Protein AF-A0A151EXS7-F1 (afdb_monomer_lite)

Radius of gyration: 15.19 Å; chains: 1; bounding box: 30×29×41 Å

Secondary structure (DSSP, 8-state):
-HHHHHHHHHHHHHHHHHHHHHHTTS--SHHHHHHHHHHHHHHHHHHHHHHHHHHHHHHH-PPTTHHHHHHHHHHHHHHHHHHHHHHHT-

Foldseek 3Di:
DLVVVVVVLVVVLVVVVVVLVVCQVVQPDPVSNLVNLLVVLLVQQLSVQLVVQSCCVPPVVDDPPSSVVRSVVRSVRSNVVSVVVVVVVD

Sequence (90 aa):
MIWIILAVVLVFVIAGLVLFWKNRTKVESKEAKDVARWSIGMAIGGITGVVIGIILVEFAGYSYPFPAILWMLGMAAGQVGGVLYSKYKK

Structure (mmCIF, N/CA/C/O backbone):
data_AF-A0A151EXS7-F1
#
_entry.id   AF-A0A151EXS7-F1
#
loop_
_atom_site.group_PDB
_atom_site.id
_atom_site.type_symbol
_atom_site.label_atom_id
_atom_site.label_alt_id
_atom_site.label_comp_id
_atom_site.label_asym_id
_atom_site.label_entity_id
_atom_site.label_seq_id
_atom_site.pdbx_PDB_ins_code
_atom_site.Cartn_x
_atom_site.Cartn_y
_atom_site.Cartn_z
_atom_site.occupancy
_atom_site.B_iso_or_equiv
_atom_site.auth_seq_id
_atom_site.auth_comp_id
_atom_site.auth_asym_id
_atom_site.auth_atom_id
_atom_site.pdbx_PDB_model_num
ATOM 1 N N . MET A 1 1 ? 7.143 -15.563 -18.261 1.00 59.47 1 MET A N 1
ATOM 2 C CA . MET A 1 1 ? 7.547 -15.208 -16.879 1.00 59.47 1 MET A CA 1
ATOM 3 C C . MET A 1 1 ? 6.672 -14.115 -16.273 1.00 59.47 1 MET A C 1
ATOM 5 O O . MET A 1 1 ? 6.165 -14.331 -15.184 1.00 59.47 1 MET A O 1
ATOM 9 N N . ILE A 1 2 ? 6.411 -13.005 -16.971 1.00 63.19 2 ILE A N 1
ATOM 10 C CA . ILE A 1 2 ? 5.620 -11.877 -16.439 1.00 63.19 2 ILE A CA 1
ATOM 11 C C . ILE A 1 2 ? 4.192 -12.251 -15.989 1.00 63.19 2 ILE A C 1
ATOM 13 O O . ILE A 1 2 ? 3.749 -11.865 -14.913 1.00 63.19 2 ILE A O 1
ATOM 17 N N . TRP A 1 3 ? 3.516 -13.120 -16.747 1.00 69.19 3 TRP A N 1
ATOM 18 C CA . TRP A 1 3 ? 2.186 -13.640 -16.410 1.00 69.19 3 TRP A CA 1
ATOM 19 C C . TRP A 1 3 ? 2.167 -14.470 -15.123 1.00 69.19 3 TRP A C 1
ATOM 21 O O . TRP A 1 3 ? 1.178 -14.457 -14.399 1.00 69.19 3 TRP A O 1
ATOM 31 N N . ILE A 1 4 ? 3.273 -15.152 -14.811 1.00 72.44 4 ILE A N 1
ATOM 32 C CA . ILE A 1 4 ? 3.415 -15.938 -13.580 1.00 72.44 4 ILE A CA 1
ATOM 33 C C . ILE A 1 4 ? 3.577 -14.994 -12.385 1.00 72.44 4 ILE A C 1
ATOM 35 O O . ILE A 1 4 ? 2.930 -15.195 -11.365 1.00 72.44 4 ILE A O 1
ATOM 39 N N . ILE A 1 5 ? 4.377 -13.931 -12.524 1.00 67.25 5 ILE A N 1
ATOM 40 C CA . ILE A 1 5 ? 4.565 -12.920 -11.470 1.00 67.25 5 ILE A CA 1
ATOM 41 C C . ILE A 1 5 ? 3.236 -12.218 -11.166 1.00 67.25 5 ILE A C 1
ATOM 43 O O . ILE A 1 5 ? 2.843 -12.124 -10.005 1.00 67.25 5 ILE A O 1
ATOM 47 N N . LEU A 1 6 ? 2.502 -11.800 -12.202 1.00 67.50 6 LEU A N 1
ATOM 48 C CA . LEU A 1 6 ? 1.181 -11.191 -12.040 1.00 67.50 6 LEU A CA 1
ATOM 49 C C . LEU A 1 6 ? 0.178 -12.152 -11.395 1.00 67.50 6 LEU A C 1
ATOM 51 O O . LEU A 1 6 ? -0.547 -11.744 -10.491 1.00 67.50 6 LEU A O 1
ATOM 55 N N . ALA A 1 7 ? 0.166 -13.426 -11.797 1.00 69.88 7 ALA A N 1
ATOM 56 C CA . ALA A 1 7 ? -0.699 -14.435 -11.191 1.00 69.88 7 ALA A CA 1
ATOM 57 C C . ALA A 1 7 ? -0.383 -14.644 -9.701 1.00 69.88 7 ALA A C 1
ATOM 59 O O . ALA A 1 7 ? -1.299 -14.694 -8.885 1.00 69.88 7 ALA A O 1
ATOM 60 N N . VAL A 1 8 ? 0.898 -14.697 -9.325 1.00 71.25 8 VAL A N 1
ATOM 61 C CA . VAL A 1 8 ? 1.323 -14.827 -7.923 1.00 71.25 8 VAL A CA 1
ATOM 62 C C . VAL A 1 8 ? 0.888 -13.608 -7.105 1.00 71.25 8 VAL A C 1
ATOM 64 O O . VAL A 1 8 ? 0.294 -13.775 -6.040 1.00 71.25 8 VAL A O 1
ATOM 67 N N . VAL A 1 9 ? 1.098 -12.388 -7.611 1.00 71.94 9 VAL A N 1
ATOM 68 C CA . VAL A 1 9 ? 0.638 -11.153 -6.948 1.00 71.94 9 VAL A CA 1
ATOM 69 C C . VAL A 1 9 ? -0.881 -11.165 -6.771 1.00 71.94 9 VAL A C 1
ATOM 71 O O . VAL A 1 9 ? -1.372 -10.876 -5.680 1.00 71.94 9 VAL A O 1
ATOM 74 N N . LEU A 1 10 ? -1.631 -11.561 -7.803 1.00 76.06 10 LEU A N 1
ATOM 75 C CA . LEU A 1 10 ? -3.090 -11.641 -7.746 1.00 76.06 10 LEU A CA 1
ATOM 76 C C . LEU A 1 10 ? -3.561 -12.640 -6.678 1.00 76.06 10 LEU A C 1
ATOM 78 O O . LEU A 1 10 ? -4.464 -12.333 -5.902 1.00 76.06 10 LEU A O 1
ATOM 82 N N . VAL A 1 11 ? -2.917 -13.809 -6.593 1.00 75.06 11 VAL A N 1
ATOM 83 C CA . VAL A 1 11 ? -3.213 -14.830 -5.578 1.00 75.06 11 VAL A CA 1
ATOM 84 C C . VAL A 1 11 ? -2.959 -14.294 -4.169 1.00 75.06 11 VAL A C 1
ATOM 86 O O . VAL A 1 11 ? -3.808 -14.478 -3.298 1.00 75.06 11 VAL A O 1
ATOM 89 N N . PHE A 1 12 ? -1.855 -13.575 -3.936 1.00 73.19 12 PHE A N 1
ATOM 90 C CA . PHE A 1 12 ? -1.576 -12.958 -2.633 1.00 73.19 12 PHE A CA 1
ATOM 91 C C . PHE A 1 12 ? -2.589 -11.869 -2.261 1.00 73.19 12 PHE A C 1
ATOM 93 O O . PHE A 1 12 ? -3.036 -11.817 -1.114 1.00 73.19 12 PHE A O 1
ATOM 100 N N . VAL A 1 13 ? -3.003 -11.034 -3.220 1.00 74.69 13 VAL A N 1
ATOM 101 C CA . VAL A 1 13 ? -4.032 -10.003 -3.002 1.00 74.69 13 VAL A CA 1
ATOM 102 C C . VAL A 1 13 ? -5.380 -10.640 -2.654 1.00 74.69 13 VAL A C 1
ATOM 104 O O . VAL A 1 13 ? -6.018 -10.237 -1.681 1.00 74.69 13 VAL A O 1
ATOM 107 N N . ILE A 1 14 ? -5.796 -11.671 -3.395 1.00 76.06 14 ILE A N 1
ATOM 108 C CA . ILE A 1 14 ? -7.054 -12.391 -3.149 1.00 76.06 14 ILE A CA 1
ATOM 109 C C . ILE A 1 14 ? -7.005 -13.117 -1.800 1.00 76.06 14 ILE A C 1
ATOM 111 O O . ILE A 1 14 ? -7.939 -12.995 -1.010 1.00 76.06 14 ILE A O 1
ATOM 115 N N . ALA A 1 15 ? -5.914 -13.819 -1.488 1.00 72.00 15 ALA A N 1
ATOM 116 C CA . ALA A 1 15 ? -5.742 -14.497 -0.204 1.00 72.00 15 ALA A CA 1
ATOM 117 C C . ALA A 1 15 ? -5.776 -13.508 0.975 1.00 72.00 15 ALA A C 1
ATOM 119 O O . ALA A 1 15 ? -6.442 -13.767 1.981 1.00 72.00 15 ALA A O 1
ATOM 120 N N . GLY A 1 16 ? -5.126 -12.348 0.829 1.00 71.44 16 GLY A N 1
ATOM 121 C CA . GLY A 1 16 ? -5.172 -11.262 1.806 1.00 71.44 16 GLY A CA 1
ATOM 122 C C . GLY A 1 16 ? -6.588 -10.726 2.018 1.00 71.44 16 GLY A C 1
ATOM 123 O O . GLY A 1 16 ? -7.031 -10.599 3.160 1.00 71.44 16 GLY A O 1
ATOM 124 N N . LEU A 1 17 ? -7.337 -10.493 0.935 1.00 73.00 17 LEU A N 1
ATOM 125 C CA . LEU A 1 17 ? -8.739 -10.066 0.992 1.00 73.00 17 LEU A CA 1
ATOM 126 C C . LEU A 1 17 ? -9.641 -11.109 1.666 1.00 73.00 17 LEU A C 1
ATOM 128 O O . LEU A 1 17 ? -10.476 -10.743 2.493 1.00 73.00 17 LEU A O 1
ATOM 132 N N . VAL A 1 18 ? -9.461 -12.399 1.370 1.00 76.81 18 VAL A N 1
ATOM 133 C CA . VAL A 1 18 ? -10.251 -13.496 1.956 1.00 76.81 18 VAL A CA 1
ATOM 134 C C . VAL A 1 18 ? -9.992 -13.635 3.458 1.00 76.81 18 VAL A C 1
ATOM 136 O O . VAL A 1 18 ? -10.939 -13.681 4.248 1.00 76.81 18 VAL A O 1
ATOM 139 N N . LEU A 1 19 ? -8.722 -13.659 3.879 1.00 72.12 19 LEU A N 1
ATOM 140 C CA . LEU A 1 19 ? -8.354 -13.712 5.299 1.00 72.12 19 LEU A CA 1
ATOM 141 C C . LEU A 1 19 ? -8.861 -12.480 6.053 1.00 72.12 19 LEU A C 1
ATOM 143 O O . LEU A 1 19 ? -9.370 -12.592 7.171 1.00 72.12 19 LEU A O 1
ATOM 147 N N . PHE A 1 20 ? -8.787 -11.312 5.417 1.00 67.31 20 PHE A N 1
ATOM 148 C CA . PHE A 1 20 ? -9.320 -10.073 5.959 1.00 67.31 20 PHE A CA 1
ATOM 149 C C . PHE A 1 20 ? -10.841 -10.137 6.175 1.00 67.31 20 PHE A C 1
ATOM 151 O O . PHE A 1 20 ? -11.338 -9.808 7.257 1.00 67.31 20 PHE A O 1
ATOM 158 N N . TRP A 1 21 ? -11.591 -10.609 5.176 1.00 71.69 21 TRP A N 1
ATOM 159 C CA . TRP A 1 21 ? -13.049 -10.713 5.255 1.00 71.69 21 TRP A CA 1
ATOM 160 C C . TRP A 1 21 ? -13.510 -11.702 6.329 1.00 71.69 21 TRP A C 1
ATOM 162 O O . TRP A 1 21 ? -14.528 -11.476 6.978 1.00 71.69 21 TRP A O 1
ATOM 172 N N . LYS A 1 22 ? -12.720 -12.749 6.581 1.00 70.88 22 LYS A N 1
ATOM 173 C CA . LYS A 1 22 ? -12.973 -13.728 7.643 1.00 70.88 22 LYS A CA 1
ATOM 174 C C . LYS A 1 22 ? -12.703 -13.180 9.053 1.00 70.88 22 LYS A C 1
ATOM 176 O O . LYS A 1 22 ? -13.376 -13.590 9.995 1.00 70.88 22 LYS A O 1
ATOM 181 N N . ASN A 1 23 ? -11.746 -12.260 9.212 1.00 63.91 23 ASN A N 1
ATOM 182 C CA . ASN A 1 23 ? -11.310 -11.771 10.528 1.00 63.91 23 ASN A CA 1
ATOM 183 C C . ASN A 1 23 ? -11.927 -10.430 10.965 1.00 63.91 23 ASN A C 1
ATOM 185 O O . ASN A 1 23 ? -11.909 -10.123 12.157 1.00 63.91 23 ASN A O 1
ATOM 189 N N . ARG A 1 24 ? -12.525 -9.644 10.057 1.00 60.03 24 ARG A N 1
ATOM 190 C CA . ARG A 1 24 ? -13.154 -8.342 10.387 1.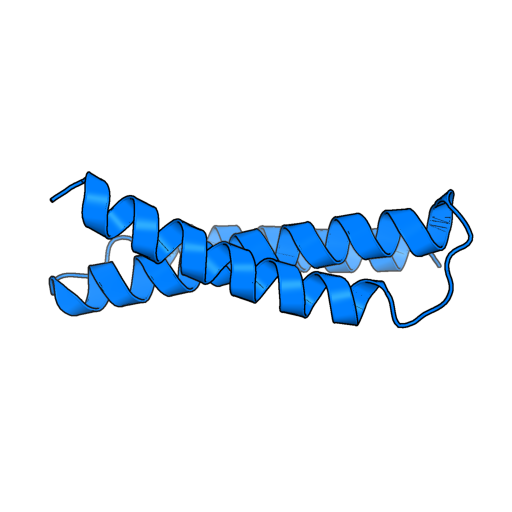00 60.03 24 ARG A CA 1
ATOM 191 C C . ARG A 1 24 ? -14.298 -8.416 11.412 1.00 60.03 24 ARG A C 1
ATOM 193 O O . ARG A 1 24 ? -14.635 -7.398 12.008 1.00 60.03 24 ARG A O 1
ATOM 200 N N . THR A 1 25 ? -14.908 -9.585 11.609 1.00 57.72 25 THR A N 1
ATOM 201 C CA . THR A 1 25 ? -16.041 -9.808 12.526 1.00 57.72 25 THR A CA 1
ATOM 202 C C . THR A 1 25 ? -15.632 -10.165 13.956 1.00 57.72 25 THR A C 1
ATOM 204 O O . THR A 1 25 ? -16.488 -10.142 14.831 1.00 57.72 25 THR A O 1
ATOM 207 N N . LYS A 1 26 ? -14.349 -10.449 14.231 1.00 58.22 26 LYS A N 1
ATOM 208 C CA . LYS A 1 26 ? -13.875 -10.892 15.561 1.00 58.22 26 LYS A CA 1
ATOM 209 C C . LYS A 1 26 ? -13.348 -9.774 16.470 1.00 58.22 26 LYS A C 1
ATOM 211 O O . LYS A 1 26 ? -12.788 -10.048 17.525 1.00 58.22 26 LYS A O 1
ATOM 216 N N . VAL A 1 27 ? -13.467 -8.516 16.057 1.00 60.31 27 VAL A N 1
ATOM 217 C CA . VAL A 1 27 ? -12.805 -7.397 16.737 1.00 60.31 27 VAL A CA 1
ATOM 218 C C . VAL A 1 27 ? -13.788 -6.688 17.675 1.00 60.31 27 VAL A C 1
ATOM 220 O O . VAL A 1 27 ? -14.541 -5.814 17.243 1.00 60.31 27 VAL A O 1
ATOM 223 N N . GLU A 1 28 ? -13.801 -7.081 18.951 1.00 59.81 28 GLU A N 1
ATOM 224 C CA . GLU A 1 28 ? -14.738 -6.556 19.961 1.00 59.81 28 GLU A CA 1
ATOM 225 C C . GLU A 1 28 ? -14.276 -5.242 20.616 1.00 59.81 28 GLU A C 1
ATOM 227 O O . GLU A 1 28 ? -15.114 -4.402 20.945 1.00 59.81 28 GLU A O 1
ATOM 232 N N . SER A 1 29 ? -12.965 -4.988 20.736 1.00 71.31 29 SER A N 1
ATOM 233 C CA . SER A 1 29 ? -12.458 -3.767 21.383 1.00 71.31 29 SER A CA 1
ATOM 234 C C . SER A 1 29 ? -12.303 -2.584 20.414 1.00 71.31 29 SER A C 1
ATOM 236 O O . SER A 1 29 ? -11.976 -2.738 19.233 1.00 71.31 29 SER A O 1
ATOM 238 N N . LYS A 1 30 ? -12.540 -1.364 20.919 1.00 69.81 30 LYS A N 1
ATOM 239 C CA . LYS A 1 30 ? -12.399 -0.103 20.162 1.00 69.81 30 LYS A CA 1
ATOM 240 C C . LYS A 1 30 ? -10.970 0.080 19.630 1.00 69.81 30 LYS A C 1
ATOM 242 O O . LYS A 1 30 ? -10.798 0.432 18.468 1.00 69.81 30 LYS A O 1
ATOM 247 N N . GLU A 1 31 ? -9.972 -0.241 20.450 1.00 69.00 31 GLU A N 1
ATOM 248 C CA . GLU A 1 31 ? -8.553 -0.184 20.080 1.00 69.00 31 GLU A CA 1
ATOM 249 C C . GLU A 1 31 ? -8.210 -1.178 18.971 1.00 69.00 31 GLU A C 1
ATOM 251 O O . GLU A 1 31 ? -7.558 -0.819 17.993 1.00 69.00 31 GLU A O 1
ATOM 256 N N . ALA A 1 32 ? -8.718 -2.409 19.051 1.00 70.38 32 ALA A N 1
ATOM 257 C CA . ALA A 1 32 ? -8.454 -3.402 18.023 1.00 70.38 32 ALA A CA 1
ATOM 258 C C . ALA A 1 32 ? -9.128 -3.035 16.687 1.00 70.38 32 ALA A C 1
ATOM 260 O O . ALA A 1 32 ? -8.585 -3.334 15.624 1.00 70.38 32 ALA A O 1
ATOM 261 N N . LYS A 1 33 ? -10.271 -2.328 16.706 1.00 70.88 33 LYS A N 1
ATOM 262 C CA . LYS A 1 33 ? -10.889 -1.781 15.483 1.00 70.88 33 LYS A CA 1
ATOM 263 C C . LYS A 1 33 ? -10.034 -0.685 14.850 1.00 70.88 33 LYS A C 1
ATOM 265 O O . LYS A 1 33 ? -9.955 -0.627 13.623 1.00 70.88 33 LYS A O 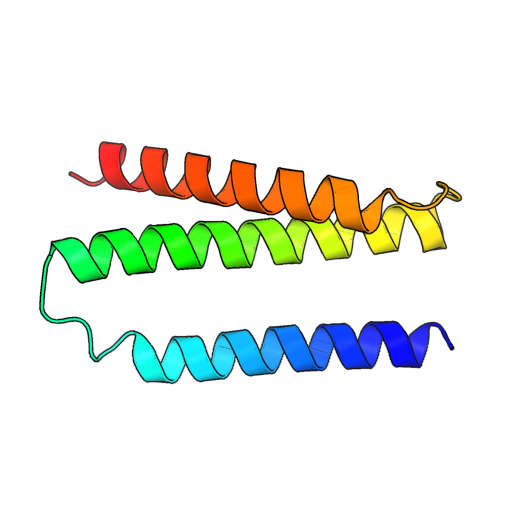1
ATOM 270 N N . ASP A 1 34 ? -9.387 0.153 15.653 1.00 71.31 34 ASP A N 1
ATOM 271 C CA . ASP A 1 34 ? -8.504 1.208 15.151 1.00 71.31 34 ASP A CA 1
ATOM 272 C C . ASP A 1 34 ? -7.197 0.631 14.582 1.00 71.31 34 ASP A C 1
ATOM 274 O O . ASP A 1 34 ? -6.812 0.991 13.466 1.00 71.31 34 ASP A O 1
ATOM 278 N N . VAL A 1 35 ? -6.590 -0.354 15.253 1.00 74.38 35 VAL A N 1
ATOM 279 C CA . VAL A 1 35 ? -5.426 -1.097 14.728 1.00 74.38 35 VAL A CA 1
ATOM 280 C C . VAL A 1 35 ? -5.782 -1.855 13.446 1.00 74.38 35 VAL A C 1
ATOM 282 O O . VAL A 1 35 ? -5.014 -1.842 12.479 1.00 74.38 35 VAL A O 1
ATOM 285 N N . ALA A 1 36 ? -6.969 -2.467 13.387 1.00 76.00 36 ALA A N 1
ATOM 286 C CA . ALA A 1 36 ? -7.448 -3.138 12.182 1.00 76.00 36 ALA A CA 1
ATOM 287 C C . ALA A 1 36 ? -7.605 -2.147 11.018 1.00 76.00 36 ALA A C 1
ATOM 289 O O . ALA A 1 36 ? -7.151 -2.432 9.915 1.00 76.00 36 ALA A O 1
ATOM 2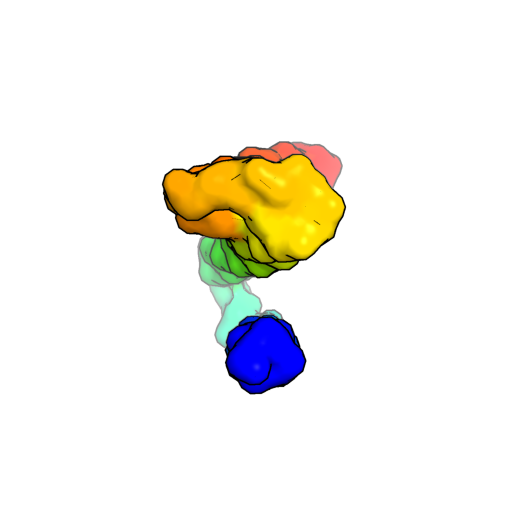90 N N . ARG A 1 37 ? -8.174 -0.957 11.252 1.00 72.75 37 ARG A N 1
ATOM 291 C CA . ARG A 1 37 ? -8.300 0.104 10.233 1.00 7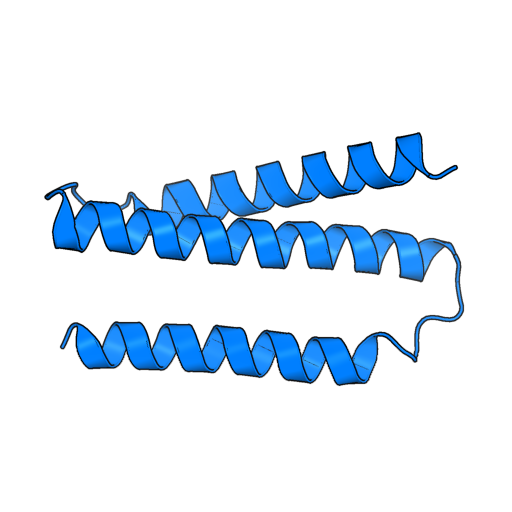2.75 37 ARG A CA 1
ATOM 292 C C . ARG A 1 37 ? -6.953 0.582 9.705 1.00 72.75 37 ARG A C 1
ATOM 294 O O . ARG A 1 37 ? -6.806 0.726 8.494 1.00 72.75 37 ARG A O 1
ATOM 301 N N . TRP A 1 38 ? -5.974 0.782 10.582 1.00 74.62 38 TRP A N 1
ATOM 302 C CA . TRP A 1 38 ? -4.608 1.129 10.181 1.00 74.62 38 TRP A CA 1
ATOM 303 C C . TRP A 1 38 ? -3.962 0.035 9.336 1.00 74.62 38 TRP A C 1
ATOM 305 O O . TRP A 1 38 ? -3.376 0.320 8.293 1.00 74.62 38 TRP A O 1
ATOM 315 N N . SER A 1 39 ? -4.115 -1.219 9.759 1.00 77.25 39 SER A N 1
ATOM 316 C CA . SER A 1 39 ? -3.588 -2.386 9.044 1.00 77.25 39 SER A CA 1
ATOM 317 C C . SER A 1 39 ? -4.221 -2.540 7.660 1.00 77.25 39 SER A C 1
ATOM 319 O O . SER A 1 39 ? -3.528 -2.850 6.695 1.00 77.25 39 SER A O 1
ATOM 321 N N . ILE A 1 40 ? -5.520 -2.251 7.533 1.00 78.88 40 ILE A N 1
ATOM 322 C CA . ILE A 1 40 ? -6.221 -2.226 6.242 1.00 78.88 40 ILE A CA 1
ATOM 323 C C . ILE A 1 40 ? -5.667 -1.120 5.347 1.00 78.88 40 ILE A C 1
ATOM 325 O O . ILE A 1 40 ? -5.376 -1.375 4.182 1.00 78.88 40 ILE A O 1
ATOM 329 N N . GLY A 1 41 ? -5.510 0.092 5.887 1.00 78.56 41 GLY A N 1
ATOM 330 C CA . GLY A 1 41 ? -4.947 1.224 5.154 1.00 78.56 41 GLY A CA 1
ATOM 331 C C . GLY A 1 41 ? -3.567 0.890 4.594 1.00 78.56 41 GLY A C 1
ATOM 332 O O . GLY A 1 41 ? -3.357 1.003 3.389 1.00 78.56 41 GLY A O 1
ATOM 333 N N . MET A 1 42 ? -2.668 0.380 5.443 1.00 82.69 42 MET A N 1
ATOM 334 C CA . MET A 1 42 ? -1.351 -0.126 5.036 1.00 82.69 42 MET A CA 1
ATOM 335 C C . MET A 1 42 ? -1.439 -1.163 3.924 1.00 82.69 42 MET A C 1
ATOM 337 O O . MET A 1 42 ? -0.746 -1.032 2.921 1.00 82.69 42 MET A O 1
ATOM 341 N N . ALA A 1 43 ? -2.276 -2.189 4.094 1.00 80.69 43 ALA A N 1
ATOM 342 C CA . ALA A 1 43 ? -2.377 -3.281 3.136 1.00 80.69 43 ALA A CA 1
ATOM 343 C C . ALA A 1 43 ? -2.855 -2.782 1.765 1.00 80.69 43 ALA A C 1
ATOM 345 O O . ALA A 1 43 ? -2.224 -3.077 0.752 1.00 80.69 43 ALA A O 1
ATOM 346 N N . ILE A 1 44 ? -3.922 -1.977 1.730 1.00 82.44 44 ILE A N 1
ATOM 347 C CA . ILE A 1 44 ? -4.463 -1.404 0.489 1.00 82.44 44 ILE A CA 1
ATOM 348 C C . ILE A 1 44 ? -3.430 -0.493 -0.172 1.00 82.44 44 ILE A C 1
ATOM 350 O O . ILE A 1 44 ? -3.176 -0.609 -1.372 1.00 82.44 44 ILE A O 1
ATOM 354 N N . GLY A 1 45 ? -2.820 0.398 0.608 1.00 83.06 45 GLY A N 1
ATOM 355 C CA . GLY A 1 45 ? -1.818 1.323 0.106 1.00 83.06 45 GLY A CA 1
ATOM 356 C C . GLY A 1 45 ? -0.599 0.590 -0.450 1.00 83.06 45 GLY A C 1
ATOM 357 O O . GLY A 1 45 ? -0.174 0.868 -1.568 1.00 83.06 45 GLY A O 1
ATOM 358 N N . GLY A 1 46 ? -0.088 -0.407 0.273 1.00 83.81 46 GLY A N 1
ATOM 359 C CA . GLY A 1 46 ? 1.033 -1.236 -0.160 1.00 83.81 46 GLY A CA 1
ATOM 360 C C . GLY A 1 46 ? 0.737 -1.989 -1.454 1.00 83.81 46 GLY A C 1
ATOM 361 O O . GLY A 1 46 ? 1.514 -1.895 -2.401 1.00 83.81 46 GLY A O 1
ATOM 362 N N . ILE A 1 47 ? -0.401 -2.685 -1.535 1.00 84.69 47 ILE A N 1
ATOM 363 C CA . ILE A 1 47 ? -0.819 -3.393 -2.756 1.00 84.69 47 ILE A CA 1
ATOM 364 C C . ILE A 1 47 ? -0.887 -2.423 -3.940 1.00 84.69 47 ILE A C 1
ATOM 366 O O . ILE A 1 47 ? -0.332 -2.705 -4.999 1.00 84.69 47 ILE A O 1
ATOM 370 N N . THR A 1 48 ? -1.509 -1.259 -3.746 1.00 84.00 48 THR A N 1
ATOM 371 C CA . THR A 1 48 ? -1.616 -0.225 -4.784 1.00 84.00 48 THR A CA 1
ATOM 372 C C . THR A 1 48 ? -0.232 0.239 -5.245 1.00 84.00 48 THR A C 1
ATOM 374 O O . THR A 1 48 ? 0.036 0.293 -6.443 1.00 84.00 48 THR A O 1
ATOM 377 N N . GLY A 1 49 ? 0.675 0.502 -4.302 1.00 84.81 49 GLY A N 1
ATOM 378 C CA . GLY A 1 49 ? 2.052 0.898 -4.582 1.00 84.81 49 GLY A CA 1
ATOM 379 C C . GLY A 1 49 ? 2.845 -0.145 -5.371 1.00 84.81 49 GLY A C 1
ATOM 380 O O . GLY A 1 49 ? 3.497 0.196 -6.356 1.00 84.81 49 GLY A O 1
ATOM 381 N N . VAL A 1 50 ? 2.739 -1.425 -4.999 1.00 85.62 50 VAL A N 1
ATOM 382 C CA . VAL A 1 50 ? 3.374 -2.535 -5.735 1.00 85.62 50 VAL A CA 1
ATOM 383 C C . VAL A 1 50 ? 2.843 -2.613 -7.155 1.00 85.62 50 VAL A C 1
ATOM 385 O O . VAL A 1 50 ? 3.633 -2.690 -8.089 1.00 85.62 50 VAL A O 1
ATOM 388 N N . VAL A 1 51 ? 1.519 -2.582 -7.329 1.00 84.75 51 VAL A N 1
ATOM 389 C CA . VAL A 1 51 ? 0.891 -2.691 -8.652 1.00 84.75 51 VAL A CA 1
ATOM 390 C C . VAL A 1 51 ? 1.342 -1.547 -9.555 1.00 84.75 51 VAL A C 1
ATOM 392 O O . VAL A 1 51 ? 1.777 -1.802 -10.675 1.00 84.75 51 VAL A O 1
ATOM 395 N N . ILE A 1 52 ? 1.323 -0.304 -9.062 1.00 84.06 52 ILE A N 1
ATOM 396 C CA . ILE A 1 52 ? 1.807 0.857 -9.823 1.00 84.06 52 ILE A CA 1
ATOM 397 C C . ILE A 1 52 ? 3.289 0.690 -10.170 1.00 84.06 52 ILE A C 1
ATOM 399 O O . ILE A 1 52 ? 3.680 0.929 -11.309 1.00 84.06 52 ILE A O 1
ATOM 403 N N . GLY A 1 53 ? 4.120 0.253 -9.224 1.00 82.88 53 GLY A N 1
ATOM 404 C CA . GLY A 1 53 ? 5.544 0.078 -9.490 1.00 82.88 53 GLY A CA 1
ATOM 405 C C . GLY A 1 53 ? 5.858 -1.037 -10.474 1.00 82.88 53 GLY A C 1
ATOM 406 O O . GLY A 1 53 ? 6.742 -0.853 -11.306 1.00 82.88 53 GLY A O 1
ATOM 407 N N . ILE A 1 54 ? 5.115 -2.147 -10.448 1.00 81.81 54 ILE A N 1
ATOM 408 C CA . ILE A 1 54 ? 5.211 -3.186 -11.480 1.00 81.81 54 ILE A CA 1
ATOM 409 C C . ILE A 1 54 ? 4.830 -2.592 -12.837 1.00 81.81 54 ILE A C 1
ATOM 411 O O . ILE A 1 54 ? 5.559 -2.781 -13.803 1.00 81.81 54 ILE A O 1
ATOM 415 N N . ILE A 1 55 ? 3.744 -1.817 -12.914 1.00 82.00 55 ILE A N 1
ATOM 416 C CA . ILE A 1 55 ? 3.324 -1.196 -14.176 1.00 82.00 55 ILE A CA 1
ATOM 417 C C . ILE A 1 55 ? 4.411 -0.258 -14.723 1.00 82.00 55 ILE A C 1
ATOM 419 O O . ILE A 1 55 ? 4.716 -0.298 -15.913 1.00 82.00 55 ILE A O 1
ATOM 423 N N . LEU A 1 56 ? 5.022 0.564 -13.869 1.00 80.69 56 LEU A N 1
ATOM 424 C CA . LEU A 1 56 ? 6.069 1.498 -14.289 1.00 80.69 56 LEU A CA 1
ATOM 425 C C . LEU A 1 56 ? 7.321 0.782 -14.805 1.00 80.69 56 LEU A C 1
ATOM 427 O O . LEU A 1 56 ? 7.882 1.196 -15.818 1.00 80.69 56 LEU A O 1
ATOM 431 N N . VAL A 1 57 ? 7.752 -0.293 -14.146 1.00 83.38 57 VAL A N 1
ATOM 432 C CA . VAL A 1 57 ? 8.915 -1.062 -14.608 1.00 83.38 57 VAL A CA 1
ATOM 43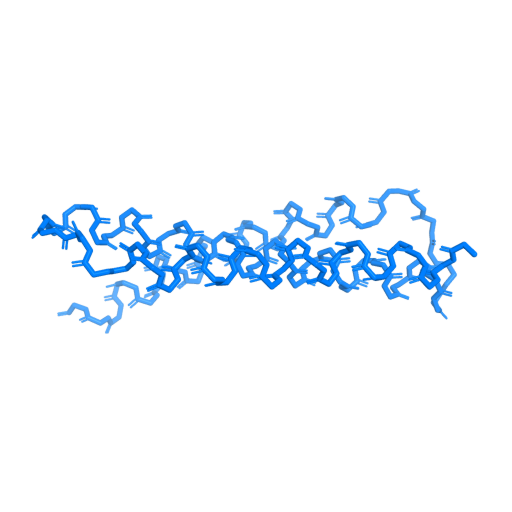3 C C . VAL A 1 57 ? 8.614 -1.766 -15.928 1.00 83.38 57 VAL A C 1
ATOM 435 O O . VAL A 1 57 ? 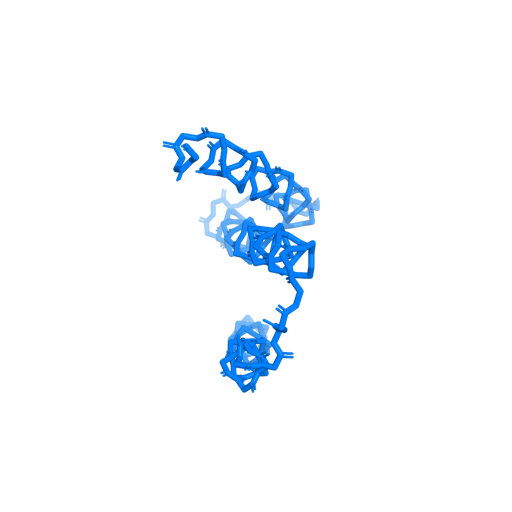9.377 -1.645 -16.881 1.00 83.38 57 VAL A O 1
ATOM 438 N N . GLU A 1 58 ? 7.477 -2.452 -16.007 1.00 80.88 58 GLU A N 1
ATOM 439 C CA . GLU A 1 58 ? 7.183 -3.354 -17.122 1.00 80.88 58 GLU A CA 1
ATOM 440 C C . GLU A 1 58 ? 6.672 -2.631 -18.377 1.00 80.88 58 GLU A C 1
ATOM 442 O O . GLU A 1 58 ? 6.928 -3.081 -19.491 1.00 80.88 58 GLU A O 1
ATOM 447 N N . PHE A 1 59 ? 5.962 -1.506 -18.226 1.00 81.38 59 PHE A N 1
ATOM 448 C CA . PHE A 1 59 ? 5.342 -0.798 -19.356 1.00 81.38 59 PHE A CA 1
ATOM 449 C C . PHE A 1 59 ? 5.945 0.576 -19.640 1.00 81.38 59 PHE A C 1
ATOM 451 O O . PHE A 1 59 ? 5.848 1.049 -20.770 1.00 81.38 59 PHE A O 1
ATOM 458 N N . ALA A 1 60 ? 6.558 1.224 -18.647 1.00 82.88 60 ALA A N 1
ATOM 459 C CA . ALA A 1 60 ? 7.154 2.551 -18.813 1.00 82.88 60 ALA A CA 1
ATOM 460 C C . ALA A 1 60 ? 8.694 2.534 -18.805 1.00 82.88 60 ALA A C 1
ATOM 462 O O . ALA A 1 60 ? 9.314 3.590 -18.902 1.00 82.88 60 ALA A O 1
ATOM 463 N N . GLY A 1 61 ? 9.315 1.349 -18.732 1.00 82.12 61 GLY A N 1
ATOM 464 C CA . GLY A 1 61 ? 10.765 1.177 -18.865 1.00 82.12 61 GLY A CA 1
ATOM 465 C C . GLY A 1 61 ? 11.574 1.698 -17.676 1.00 82.12 61 GLY A C 1
ATOM 466 O O . GLY A 1 61 ? 12.770 1.951 -17.815 1.00 82.12 61 GLY A O 1
ATOM 467 N N . TYR A 1 62 ? 10.941 1.882 -16.514 1.00 83.75 62 TYR A N 1
ATOM 468 C CA . TYR A 1 62 ? 11.657 2.233 -15.290 1.00 83.75 62 TYR A CA 1
ATOM 469 C C . TYR A 1 62 ? 12.481 1.049 -14.778 1.00 83.75 62 TYR A C 1
ATOM 471 O O . TYR A 1 62 ? 12.129 -0.114 -14.955 1.00 83.75 62 TYR A O 1
ATOM 479 N N . SER A 1 63 ? 13.571 1.343 -14.076 1.00 83.75 63 SER A N 1
ATOM 480 C CA . SER A 1 63 ? 14.421 0.311 -13.482 1.00 83.75 63 SER A CA 1
ATOM 481 C C . SER A 1 63 ? 13.902 -0.145 -12.117 1.00 83.75 63 SER A C 1
ATOM 483 O O . SER A 1 63 ? 13.308 0.621 -11.353 1.00 83.75 63 SER A O 1
ATOM 485 N N . TYR A 1 64 ? 14.212 -1.385 -11.742 1.00 76.19 64 TYR A N 1
ATOM 486 C CA . TYR A 1 64 ? 14.172 -1.781 -10.334 1.00 76.19 64 TYR A CA 1
ATOM 487 C C . TYR A 1 64 ? 15.086 -0.855 -9.504 1.00 76.19 64 TYR A C 1
ATOM 489 O O . TYR A 1 64 ? 16.139 -0.454 -10.005 1.00 76.19 64 TYR A O 1
ATOM 497 N N . PRO A 1 65 ? 14.713 -0.491 -8.258 1.00 83.81 65 PRO A N 1
ATOM 498 C CA . PRO A 1 65 ? 13.735 -1.146 -7.379 1.00 83.81 65 PRO A CA 1
ATOM 499 C C . PRO A 1 65 ? 12.393 -0.395 -7.207 1.00 83.81 65 PRO A C 1
ATOM 501 O O . PRO A 1 65 ? 11.798 -0.437 -6.128 1.00 83.81 65 PRO A O 1
ATOM 504 N N . PHE A 1 66 ? 11.879 0.271 -8.247 1.00 77.88 66 PHE A N 1
ATOM 505 C CA . PHE A 1 66 ? 10.622 1.042 -8.179 1.00 77.88 66 PHE A CA 1
ATOM 506 C C . PHE A 1 66 ? 9.424 0.330 -7.507 1.00 77.88 66 PHE A C 1
ATOM 508 O O . PHE A 1 66 ? 8.769 0.967 -6.679 1.00 77.88 66 PHE A O 1
ATOM 515 N N . PRO A 1 67 ? 9.144 -0.969 -7.757 1.00 81.31 67 PRO A N 1
ATOM 516 C CA . PRO A 1 67 ? 8.055 -1.684 -7.089 1.00 81.31 67 PRO A CA 1
ATOM 517 C C . PRO A 1 67 ? 8.187 -1.717 -5.566 1.00 81.31 67 PRO A C 1
ATOM 519 O O . PRO A 1 67 ? 7.194 -1.557 -4.862 1.00 81.31 67 PRO A O 1
ATOM 522 N N . ALA A 1 68 ? 9.407 -1.870 -5.048 1.00 78.94 68 ALA A N 1
ATOM 523 C CA . ALA A 1 68 ? 9.658 -1.889 -3.610 1.00 78.94 68 ALA A CA 1
ATOM 524 C C . ALA A 1 68 ? 9.523 -0.491 -2.990 1.00 78.94 68 ALA A C 1
ATOM 526 O O . ALA A 1 68 ? 8.941 -0.342 -1.917 1.00 78.94 68 ALA A O 1
ATOM 527 N N . ILE A 1 69 ? 10.010 0.543 -3.684 1.00 84.06 69 ILE A N 1
ATOM 528 C CA . ILE A 1 69 ? 9.886 1.937 -3.232 1.00 84.06 69 ILE A CA 1
ATOM 529 C C . ILE A 1 69 ? 8.410 2.334 -3.169 1.00 84.06 69 ILE A C 1
ATOM 531 O O . ILE A 1 69 ? 7.940 2.853 -2.156 1.00 84.06 69 ILE A O 1
ATOM 535 N N . LEU A 1 70 ? 7.657 2.051 -4.232 1.00 85.19 70 LEU A N 1
ATOM 536 C CA . LEU A 1 70 ? 6.243 2.392 -4.290 1.00 85.19 70 LEU A CA 1
ATOM 537 C C . LEU A 1 70 ? 5.402 1.544 -3.341 1.00 85.19 70 LEU A C 1
ATOM 539 O O . LEU A 1 70 ? 4.449 2.073 -2.783 1.00 85.19 70 LEU A O 1
ATOM 543 N N . TRP A 1 71 ? 5.771 0.291 -3.064 1.00 85.81 71 TRP A N 1
ATOM 544 C CA . TRP A 1 71 ? 5.165 -0.488 -1.980 1.00 85.81 71 TRP A CA 1
ATOM 545 C C . TRP A 1 71 ? 5.280 0.220 -0.626 1.00 85.81 71 TRP A C 1
ATOM 547 O O . TRP A 1 71 ? 4.276 0.397 0.063 1.00 85.81 71 TRP A O 1
ATOM 557 N N . MET A 1 72 ? 6.487 0.666 -0.259 1.00 85.00 72 MET A N 1
ATOM 558 C CA . MET A 1 72 ? 6.731 1.370 1.004 1.00 85.00 72 MET A CA 1
ATOM 559 C C . MET A 1 72 ? 5.971 2.697 1.075 1.00 85.00 72 MET A C 1
ATOM 561 O O . MET A 1 72 ? 5.295 2.966 2.070 1.00 85.00 72 MET A O 1
ATOM 565 N N . LEU A 1 73 ? 6.019 3.495 0.004 1.00 87.94 73 LEU A N 1
ATOM 566 C CA . LEU A 1 73 ? 5.270 4.752 -0.091 1.00 87.94 73 LEU A CA 1
ATOM 567 C C . LEU A 1 73 ? 3.760 4.519 -0.048 1.00 87.94 73 LEU A C 1
ATOM 569 O O . LEU A 1 73 ? 3.036 5.257 0.616 1.00 87.94 73 LEU A O 1
ATOM 573 N N . GLY A 1 74 ? 3.290 3.461 -0.701 1.00 85.25 74 GLY A N 1
ATOM 574 C CA . GLY A 1 74 ? 1.906 3.027 -0.677 1.00 85.25 74 GLY A CA 1
ATOM 575 C C . GLY A 1 74 ? 1.449 2.680 0.736 1.00 85.25 74 GLY A C 1
ATOM 576 O O . GLY A 1 74 ? 0.424 3.185 1.186 1.00 85.25 74 GLY A O 1
ATOM 577 N N . MET A 1 75 ? 2.221 1.882 1.479 1.00 84.00 75 MET A N 1
ATOM 578 C CA . MET A 1 75 ? 1.906 1.557 2.876 1.00 84.00 75 MET A CA 1
ATOM 579 C C . MET A 1 75 ? 1.854 2.809 3.757 1.00 84.00 75 MET A C 1
ATOM 581 O O . MET A 1 75 ? 0.904 2.966 4.526 1.00 84.00 75 MET A O 1
ATOM 585 N N . ALA A 1 76 ? 2.824 3.717 3.612 1.00 85.38 76 ALA A N 1
ATOM 586 C CA . ALA A 1 76 ? 2.857 4.978 4.351 1.00 85.38 76 ALA A CA 1
ATOM 587 C C . ALA A 1 76 ? 1.634 5.858 4.030 1.00 85.38 76 ALA A C 1
ATOM 589 O O . ALA A 1 76 ? 0.954 6.336 4.938 1.00 85.38 76 ALA A O 1
ATOM 590 N N . ALA A 1 77 ? 1.286 6.008 2.748 1.00 83.56 77 ALA A N 1
ATOM 591 C CA . ALA A 1 77 ? 0.094 6.737 2.318 1.00 83.56 77 ALA A CA 1
ATOM 592 C C . ALA A 1 77 ? -1.196 6.096 2.858 1.00 83.56 77 ALA A C 1
ATOM 594 O O . ALA A 1 77 ? -2.102 6.792 3.316 1.00 83.56 77 ALA A O 1
ATOM 595 N N . GLY A 1 78 ? -1.252 4.764 2.873 1.00 82.56 78 GLY A N 1
ATOM 596 C CA . GLY A 1 78 ? -2.341 3.984 3.447 1.00 82.56 78 GLY A CA 1
ATOM 597 C C . GLY A 1 78 ? -2.541 4.218 4.947 1.00 82.56 78 GLY A C 1
ATOM 598 O O . GLY A 1 78 ? -3.679 4.362 5.402 1.00 82.56 78 GLY A O 1
ATOM 599 N N . GLN A 1 79 ? -1.452 4.320 5.716 1.00 82.31 79 GLN A N 1
ATOM 600 C CA . GLN A 1 79 ? -1.507 4.703 7.133 1.00 82.31 79 GLN A CA 1
ATOM 601 C C . GLN A 1 79 ? -2.042 6.121 7.308 1.00 82.31 79 GLN A C 1
ATOM 603 O O . GLN A 1 79 ? -2.973 6.330 8.083 1.00 82.31 79 GLN A O 1
ATOM 608 N N . VAL A 1 80 ? -1.490 7.089 6.568 1.00 84.31 80 VAL A N 1
ATOM 609 C CA . VAL A 1 80 ? -1.899 8.500 6.657 1.00 84.31 80 VAL A CA 1
ATOM 610 C C . VAL A 1 80 ? -3.380 8.659 6.307 1.00 84.31 80 VAL A C 1
ATOM 612 O O . VAL A 1 80 ? -4.118 9.317 7.041 1.00 84.31 80 VAL A O 1
ATOM 615 N N . GLY A 1 81 ? -3.848 7.992 5.249 1.00 80.88 81 GLY A N 1
ATOM 616 C CA . GLY A 1 81 ? -5.263 7.964 4.877 1.00 80.88 81 GLY A CA 1
ATOM 617 C C . GLY A 1 81 ? -6.149 7.358 5.970 1.00 80.88 81 GLY A C 1
ATOM 618 O O . GLY A 1 81 ? -7.197 7.918 6.296 1.00 80.88 81 GLY A O 1
ATOM 619 N N . GLY A 1 82 ? -5.708 6.263 6.598 1.00 74.38 82 GLY A N 1
ATOM 620 C CA . GLY A 1 82 ? -6.402 5.646 7.733 1.00 74.38 82 GLY A CA 1
ATOM 621 C C . GLY A 1 82 ? -6.507 6.565 8.958 1.00 74.38 82 GLY A C 1
ATOM 622 O O . GLY A 1 82 ? -7.562 6.627 9.595 1.00 74.38 82 GLY A O 1
ATOM 623 N N . VAL A 1 83 ? -5.447 7.324 9.261 1.00 76.88 83 VAL A N 1
ATOM 624 C CA . VAL A 1 83 ? -5.422 8.323 10.345 1.00 76.88 83 VAL A CA 1
ATOM 625 C C . VAL A 1 83 ? -6.380 9.471 10.068 1.00 76.88 83 VAL A C 1
ATOM 627 O O . VAL A 1 83 ? -7.189 9.814 10.933 1.00 76.88 83 VAL A O 1
ATOM 630 N N . LEU A 1 84 ? -6.307 10.054 8.869 1.00 79.94 84 LEU A N 1
ATOM 631 C CA . LEU A 1 84 ? -7.182 11.151 8.464 1.00 79.94 84 LEU A CA 1
ATOM 632 C C . LEU A 1 84 ? -8.647 10.711 8.524 1.00 79.94 84 LEU A C 1
ATOM 634 O O . LEU A 1 84 ? -9.452 11.359 9.188 1.00 79.94 84 LEU A O 1
ATOM 638 N N . TYR A 1 85 ? -8.984 9.561 7.938 1.00 73.31 85 TYR A N 1
ATOM 639 C CA . TYR A 1 85 ? -10.346 9.026 7.968 1.00 73.31 85 TYR A CA 1
ATOM 640 C C . TYR A 1 85 ? -10.871 8.803 9.395 1.00 73.31 85 TYR A C 1
ATOM 642 O O . TYR A 1 85 ? -12.026 9.108 9.684 1.00 73.31 85 TYR A O 1
ATOM 650 N N . SER A 1 86 ? -10.027 8.307 10.307 1.00 68.81 86 SER A N 1
ATOM 651 C CA . SER A 1 86 ? -10.401 8.121 11.715 1.00 68.81 86 SER A CA 1
ATOM 652 C C . SER A 1 86 ? -10.651 9.451 12.440 1.00 68.81 86 SER A C 1
ATOM 654 O O . SER A 1 86 ? -11.592 9.546 13.227 1.00 68.81 86 SER A O 1
ATOM 656 N N . LYS A 1 87 ? -9.863 10.497 12.141 1.00 69.19 87 LYS A N 1
ATOM 657 C CA . LYS A 1 87 ? -10.069 11.847 12.693 1.00 69.19 87 LYS A CA 1
ATOM 658 C C . LYS A 1 87 ? -11.364 12.502 12.210 1.00 69.19 87 LYS A C 1
ATOM 660 O O . LYS A 1 87 ? -12.013 13.154 13.013 1.00 69.19 87 LYS A O 1
ATOM 665 N N . TYR A 1 88 ? -11.735 12.334 10.940 1.00 67.88 88 TYR A N 1
ATOM 666 C CA . TYR A 1 88 ? -12.927 12.977 10.364 1.00 67.88 88 TYR A CA 1
ATOM 667 C C . TYR A 1 88 ? -14.247 12.243 10.646 1.00 67.88 88 TYR A C 1
ATOM 669 O O . TYR A 1 88 ? -15.311 12.809 10.417 1.00 67.88 88 TYR A O 1
ATOM 677 N N . LYS A 1 89 ? -14.202 10.981 11.097 1.00 58.22 89 LYS A N 1
ATOM 678 C CA . LYS A 1 89 ? -15.402 10.168 11.378 1.00 58.22 89 LYS A CA 1
ATOM 679 C C . LYS A 1 89 ? -15.733 10.034 12.874 1.00 58.22 89 LYS A C 1
ATOM 681 O O . LYS A 1 89 ? -16.662 9.298 13.213 1.00 58.22 89 LYS A O 1
ATOM 686 N N . LYS A 1 90 ? -14.946 10.664 13.748 1.00 48.84 90 LYS A N 1
ATOM 687 C CA . LYS A 1 90 ? -15.282 10.889 15.162 1.00 48.84 90 LYS A CA 1
ATOM 688 C C . LYS A 1 90 ? -16.069 12.182 15.292 1.00 48.84 90 LYS A C 1
ATOM 690 O O . LYS A 1 90 ? -16.961 12.188 16.162 1.00 48.84 90 LYS A O 1
#

pLDDT: mean 75.73, std 8.23, range [48.84, 87.94]